Protein AF-A0A833GLM8-F1 (afdb_monomer_lite)

Foldseek 3Di:
DFKWWQDPNDTDTDDDDDPVCVVVVLQVVLVVCVVVPHIWMWDQDPVRFIFIQDPVSDTHGPDDPPDD

Sequence (68 aa):
MKLQINANGIWKNIVVFDAERAPMVEDAAASLARALGRANLAIVDDDGTRRYLTDLGVFRALRGCDGL

Secondary structure (DSSP, 8-state):
-EEEEEETTEEEEEEE--GGGHHHHHHHHHHHHHHTTS-EEEEEPTTS-EEEEPTTS-EEE-------

pLDDT: mean 81.8, std 12.99, range [36.31, 92.62]

Radius of gyration: 11.57 Å; chains: 1; bounding box: 24×34×23 Å

Structure (mmCIF, N/CA/C/O backbone):
data_AF-A0A833GLM8-F1
#
_entry.id   AF-A0A833GLM8-F1
#
loop_
_atom_site.group_PDB
_atom_site.id
_atom_site.type_symbol
_atom_site.label_atom_id
_atom_site.label_alt_id
_atom_site.label_comp_id
_atom_site.label_asym_id
_atom_site.label_entity_id
_atom_site.label_seq_id
_atom_site.pdbx_PDB_ins_code
_atom_site.Cartn_x
_atom_site.Cartn_y
_atom_site.Cartn_z
_atom_site.occupancy
_atom_site.B_iso_or_equiv
_atom_site.auth_seq_id
_ato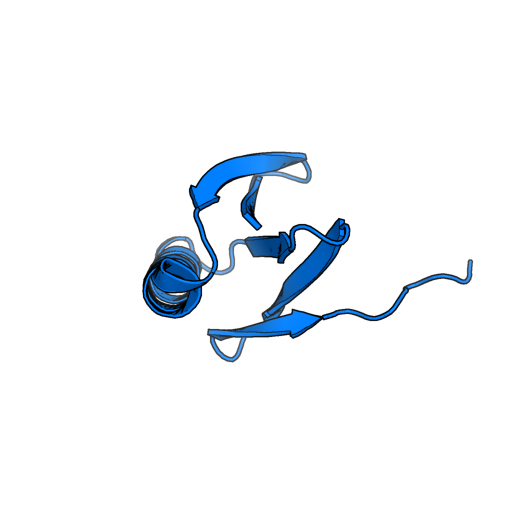m_site.auth_comp_id
_atom_site.auth_asym_id
_atom_site.auth_atom_id
_atom_site.pdbx_PDB_model_num
ATOM 1 N N . MET A 1 1 ? 10.625 -2.270 -5.731 1.00 88.19 1 MET A N 1
ATOM 2 C CA . MET A 1 1 ? 9.205 -1.854 -5.566 1.00 88.19 1 MET A CA 1
ATOM 3 C C . MET A 1 1 ? 8.876 -1.761 -4.079 1.00 88.19 1 MET A C 1
ATOM 5 O O . MET A 1 1 ? 9.628 -2.282 -3.260 1.00 88.19 1 MET A O 1
ATOM 9 N N . LYS A 1 2 ? 7.804 -1.069 -3.683 1.00 92.62 2 LYS A N 1
ATOM 10 C CA . LYS A 1 2 ? 7.451 -0.901 -2.259 1.00 92.62 2 LYS A CA 1
ATOM 11 C C . LYS A 1 2 ? 5.948 -0.826 -2.034 1.00 92.62 2 LYS A C 1
ATOM 13 O O . LYS A 1 2 ? 5.254 -0.129 -2.762 1.00 92.62 2 LYS A O 1
ATOM 18 N N . LEU A 1 3 ? 5.458 -1.516 -1.008 1.00 90.94 3 LEU A N 1
ATOM 19 C CA . LEU A 1 3 ? 4.074 -1.440 -0.555 1.00 90.94 3 LEU A CA 1
ATOM 20 C C . LEU A 1 3 ? 3.965 -0.330 0.482 1.00 90.94 3 LEU A C 1
ATOM 22 O O . LEU A 1 3 ? 4.728 -0.273 1.453 1.00 90.94 3 LEU A O 1
ATOM 26 N N . GLN A 1 4 ? 2.979 0.524 0.281 1.00 92.38 4 GLN A N 1
ATOM 27 C CA . GLN A 1 4 ? 2.588 1.584 1.178 1.00 92.38 4 GLN A CA 1
ATOM 28 C C . GLN A 1 4 ? 1.169 1.342 1.673 1.00 92.38 4 GLN A C 1
ATOM 30 O O . GLN A 1 4 ? 0.299 0.895 0.927 1.00 92.38 4 GLN A O 1
ATOM 35 N N . ILE A 1 5 ? 0.931 1.692 2.930 1.00 89.94 5 ILE A N 1
ATOM 36 C CA . ILE A 1 5 ? -0.402 1.754 3.519 1.00 89.94 5 ILE A CA 1
ATOM 37 C C . ILE A 1 5 ? -0.684 3.191 3.941 1.00 89.94 5 ILE A C 1
ATOM 39 O O . ILE A 1 5 ? 0.185 3.866 4.499 1.00 89.94 5 ILE A O 1
ATOM 43 N N . ASN A 1 6 ? -1.891 3.670 3.673 1.00 87.25 6 ASN A N 1
ATOM 44 C CA . ASN A 1 6 ? -2.394 4.898 4.255 1.00 87.25 6 ASN A CA 1
ATOM 45 C C . ASN A 1 6 ? -3.017 4.566 5.612 1.00 87.25 6 ASN A C 1
ATOM 47 O O . ASN A 1 6 ? -4.069 3.929 5.687 1.00 87.25 6 ASN A O 1
ATOM 51 N N . ALA A 1 7 ? -2.359 4.999 6.679 1.00 81.81 7 ALA A N 1
ATOM 52 C CA . ALA A 1 7 ? -2.892 4.925 8.027 1.00 81.81 7 ALA A CA 1
ATOM 53 C C . ALA A 1 7 ? -3.209 6.351 8.486 1.00 81.81 7 ALA A C 1
ATOM 55 O O . ALA A 1 7 ? -2.296 7.157 8.666 1.00 81.81 7 ALA A O 1
ATOM 56 N N . ASN A 1 8 ? -4.496 6.665 8.665 1.00 79.06 8 ASN A N 1
ATOM 57 C CA . ASN A 1 8 ? -4.971 7.980 9.119 1.00 79.06 8 ASN A CA 1
ATOM 58 C C . ASN A 1 8 ? -4.481 9.158 8.253 1.00 79.06 8 ASN A C 1
ATOM 60 O O . ASN A 1 8 ? -4.029 10.174 8.774 1.00 79.06 8 ASN A O 1
ATOM 64 N N . GLY A 1 9 ? -4.512 9.018 6.925 1.00 81.38 9 GLY A N 1
ATOM 65 C CA . GLY A 1 9 ? -4.081 10.068 5.996 1.00 81.38 9 GLY A CA 1
ATOM 66 C C . GLY A 1 9 ? -2.572 10.104 5.739 1.00 81.38 9 GLY A C 1
ATOM 67 O O . GLY A 1 9 ? -2.135 10.787 4.816 1.00 81.38 9 GLY A O 1
ATOM 68 N N . ILE A 1 10 ? -1.773 9.326 6.476 1.00 86.12 10 ILE A N 1
ATOM 69 C CA . ILE A 1 10 ? -0.318 9.271 6.318 1.00 86.12 10 ILE A CA 1
ATOM 70 C C . ILE A 1 10 ? 0.070 7.995 5.572 1.00 86.12 10 ILE A C 1
ATOM 72 O O . ILE A 1 10 ? -0.208 6.883 6.024 1.00 86.12 10 ILE A O 1
ATOM 76 N N . TRP A 1 11 ? 0.761 8.154 4.444 1.00 88.31 11 TRP A N 1
ATOM 77 C CA . TRP A 1 11 ? 1.342 7.037 3.701 1.00 88.31 11 TRP A CA 1
ATOM 78 C C . TRP A 1 11 ? 2.628 6.552 4.366 1.00 88.31 11 TRP A C 1
ATOM 80 O O . TRP A 1 11 ? 3.576 7.317 4.541 1.00 88.31 11 TRP A O 1
ATOM 90 N N . LYS A 1 12 ? 2.674 5.265 4.714 1.00 89.50 12 LYS A N 1
ATOM 91 C CA . LYS A 1 12 ? 3.845 4.615 5.307 1.00 89.50 12 LYS A CA 1
ATOM 92 C C . LYS A 1 12 ? 4.298 3.447 4.448 1.00 89.50 12 LYS A C 1
AT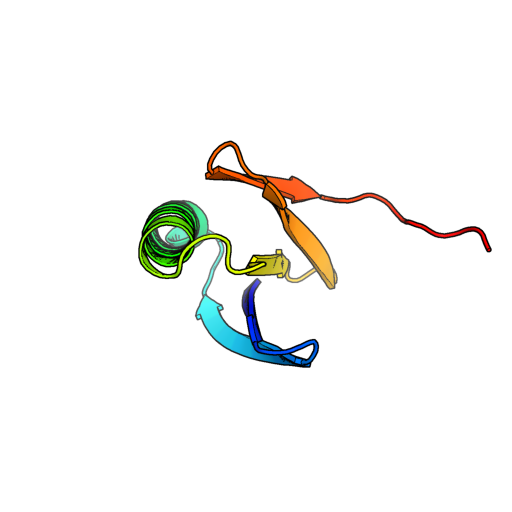OM 94 O O . LYS A 1 12 ? 3.476 2.634 4.039 1.00 89.50 12 LYS A O 1
ATOM 99 N N . ASN A 1 13 ? 5.604 3.352 4.212 1.00 91.31 13 ASN A N 1
ATOM 100 C CA . ASN A 1 13 ? 6.207 2.174 3.591 1.00 91.31 13 ASN A CA 1
ATOM 101 C C . ASN A 1 13 ? 6.185 1.028 4.603 1.00 91.31 13 ASN A C 1
ATOM 103 O O . ASN A 1 13 ? 6.708 1.190 5.703 1.00 91.31 13 ASN A O 1
ATOM 107 N N . ILE A 1 14 ? 5.595 -0.105 4.231 1.00 89.44 14 ILE A N 1
ATOM 108 C CA . ILE A 1 14 ? 5.503 -1.282 5.106 1.00 89.44 14 ILE A CA 1
ATOM 109 C C . ILE A 1 14 ? 6.339 -2.452 4.605 1.00 89.44 14 ILE A C 1
ATOM 111 O O . ILE A 1 14 ? 6.822 -3.233 5.416 1.00 89.44 14 ILE A O 1
ATOM 115 N N . VAL A 1 15 ? 6.559 -2.560 3.290 1.00 89.81 15 VAL A N 1
ATOM 116 C CA . VAL A 1 15 ? 7.451 -3.581 2.735 1.00 89.81 15 VAL A CA 1
ATOM 117 C C . VAL A 1 15 ? 8.132 -3.081 1.468 1.00 89.81 15 VAL A C 1
ATOM 119 O O . VAL A 1 15 ? 7.529 -2.369 0.665 1.00 89.81 15 VAL A O 1
ATOM 122 N N . VAL A 1 16 ? 9.394 -3.453 1.289 1.00 91.00 16 VAL A N 1
ATOM 123 C CA . VAL A 1 16 ? 10.142 -3.280 0.039 1.00 91.00 16 VAL A CA 1
ATOM 124 C C . VAL A 1 16 ? 10.319 -4.667 -0.559 1.00 91.00 16 VAL A C 1
ATOM 126 O O . VAL A 1 16 ? 10.635 -5.611 0.163 1.00 91.00 16 VAL A O 1
ATOM 129 N N . PHE A 1 17 ? 10.043 -4.802 -1.849 1.00 89.12 17 PHE A N 1
ATOM 130 C CA . PHE A 1 17 ? 10.030 -6.089 -2.530 1.00 89.12 17 PHE A CA 1
ATOM 131 C C . PHE A 1 17 ? 10.384 -5.942 -4.012 1.00 89.12 17 PHE A C 1
ATOM 133 O O . PHE A 1 17 ? 10.245 -4.866 -4.606 1.00 89.12 17 PHE A O 1
ATOM 140 N N . ASP A 1 18 ? 10.827 -7.046 -4.598 1.00 89.38 18 ASP A N 1
ATOM 141 C CA . ASP A 1 18 ? 11.163 -7.172 -6.014 1.00 89.38 18 ASP A CA 1
ATOM 142 C C . ASP A 1 18 ? 9.961 -7.619 -6.848 1.00 89.38 18 ASP A C 1
ATOM 144 O O . ASP A 1 18 ? 9.002 -8.191 -6.327 1.00 89.38 18 ASP A O 1
ATOM 148 N N . ALA A 1 19 ? 10.023 -7.399 -8.162 1.00 85.31 19 ALA A N 1
ATOM 149 C CA . ALA A 1 19 ? 8.933 -7.719 -9.088 1.00 85.31 19 ALA A CA 1
ATOM 150 C C . ALA A 1 19 ? 8.499 -9.192 -9.038 1.00 85.31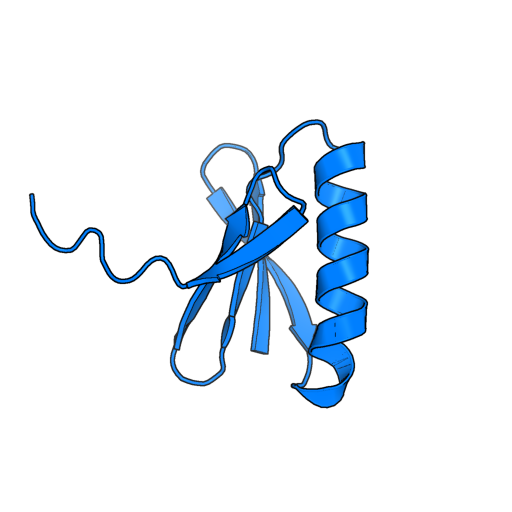 19 ALA A C 1
ATOM 152 O O . ALA A 1 19 ? 7.313 -9.485 -9.156 1.00 85.31 19 ALA A O 1
ATOM 153 N N . GLU A 1 20 ? 9.427 -10.109 -8.763 1.00 89.69 20 GLU A N 1
ATOM 154 C CA . GLU A 1 20 ? 9.142 -11.541 -8.608 1.00 89.69 20 GLU A CA 1
ATOM 155 C C . GLU A 1 20 ? 8.177 -11.835 -7.448 1.00 89.69 20 GLU A C 1
ATOM 157 O O . GLU A 1 20 ? 7.426 -12.807 -7.481 1.00 89.69 20 GLU A O 1
ATOM 162 N N . ARG A 1 21 ? 8.166 -10.978 -6.419 1.00 88.69 21 ARG A N 1
ATOM 163 C CA . ARG A 1 21 ? 7.301 -11.108 -5.238 1.00 88.69 21 ARG A CA 1
ATOM 164 C C . ARG A 1 21 ? 6.017 -10.293 -5.346 1.00 88.69 21 ARG A C 1
ATOM 166 O O . ARG A 1 21 ? 5.171 -10.411 -4.463 1.00 88.69 21 ARG A O 1
ATOM 173 N N . ALA A 1 22 ? 5.854 -9.499 -6.407 1.00 86.25 22 ALA A N 1
ATOM 174 C CA . ALA A 1 22 ? 4.660 -8.691 -6.635 1.00 86.25 22 ALA A CA 1
ATOM 175 C C . ALA A 1 22 ? 3.347 -9.473 -6.469 1.00 86.25 22 ALA A C 1
ATOM 177 O O . ALA A 1 22 ? 2.565 -9.051 -5.622 1.00 86.25 22 ALA A O 1
ATOM 178 N N . PRO A 1 23 ? 3.128 -10.640 -7.110 1.00 87.56 23 PRO A N 1
ATOM 179 C CA . PRO A 1 23 ? 1.850 -11.342 -6.985 1.00 87.56 23 PRO A CA 1
ATOM 180 C C . PRO A 1 23 ? 1.541 -11.780 -5.546 1.00 87.56 23 PRO A C 1
ATOM 182 O O . PRO A 1 23 ? 0.399 -11.681 -5.103 1.00 87.56 23 PRO A O 1
ATOM 185 N N . MET A 1 24 ? 2.553 -12.206 -4.778 1.00 89.88 24 MET A N 1
ATOM 186 C CA . MET A 1 24 ? 2.368 -12.566 -3.364 1.00 89.88 24 MET A CA 1
ATOM 187 C C . MET A 1 24 ? 2.071 -11.341 -2.495 1.00 89.88 24 MET A C 1
ATOM 189 O O . MET A 1 24 ? 1.246 -11.409 -1.587 1.00 89.88 24 MET A O 1
ATOM 193 N N . VAL A 1 25 ? 2.749 -10.220 -2.752 1.00 89.50 25 VAL A N 1
ATOM 194 C CA . VAL A 1 25 ? 2.529 -8.974 -2.007 1.00 89.50 25 VAL A CA 1
ATOM 195 C C . VAL A 1 25 ? 1.166 -8.370 -2.340 1.00 89.50 25 VAL A C 1
ATOM 197 O O . VAL A 1 25 ? 0.510 -7.838 -1.449 1.00 89.50 25 VAL A O 1
ATOM 200 N N . GLU A 1 26 ? 0.722 -8.478 -3.591 1.00 87.75 26 GLU A N 1
ATOM 201 C CA . GLU A 1 26 ? -0.594 -8.029 -4.041 1.00 87.75 26 GLU A CA 1
ATOM 202 C C . GLU A 1 26 ? -1.717 -8.806 -3.337 1.00 87.75 26 GLU A C 1
ATOM 204 O O . GLU A 1 26 ? -2.614 -8.188 -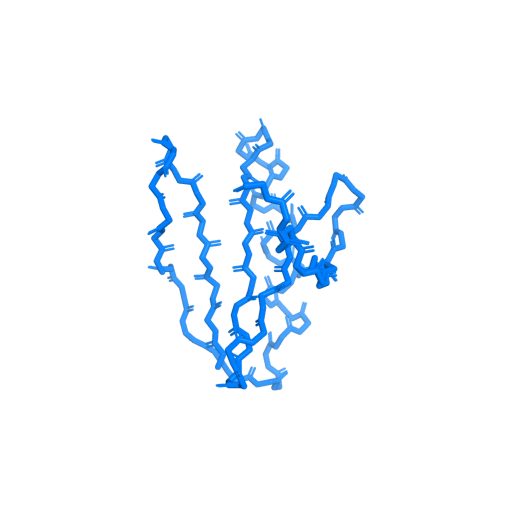2.761 1.00 87.75 26 GLU A O 1
ATOM 209 N N . ASP A 1 27 ? -1.624 -10.137 -3.294 1.00 88.38 27 ASP A N 1
ATOM 210 C CA . ASP A 1 27 ? -2.580 -10.994 -2.581 1.00 88.38 27 ASP A CA 1
ATOM 211 C C . ASP A 1 27 ? -2.599 -10.720 -1.065 1.00 88.38 27 ASP A C 1
ATOM 213 O O . ASP A 1 27 ? -3.659 -10.498 -0.465 1.00 88.38 27 ASP A O 1
ATOM 217 N N . ALA A 1 28 ? -1.417 -10.629 -0.445 1.00 88.69 28 ALA A N 1
ATOM 218 C CA . ALA A 1 28 ? -1.292 -10.327 0.978 1.00 88.69 28 ALA A CA 1
ATOM 219 C C . ALA A 1 28 ? -1.854 -8.939 1.321 1.00 88.69 28 ALA A C 1
ATOM 221 O O . ALA A 1 28 ? -2.533 -8.773 2.337 1.00 88.69 28 ALA A O 1
ATOM 222 N N . ALA A 1 29 ? -1.612 -7.937 0.473 1.00 87.31 29 ALA A N 1
ATOM 223 C CA . ALA A 1 29 ? -2.146 -6.596 0.657 1.00 87.31 29 ALA A CA 1
ATOM 224 C C . ALA A 1 29 ? -3.669 -6.557 0.477 1.00 87.31 29 ALA A C 1
ATOM 226 O O . ALA A 1 29 ? -4.344 -5.905 1.271 1.00 87.31 29 ALA A O 1
ATOM 227 N N . ALA A 1 30 ? -4.228 -7.276 -0.501 1.00 85.81 30 ALA A N 1
ATOM 228 C CA . ALA A 1 30 ? -5.676 -7.397 -0.665 1.00 85.81 30 ALA A CA 1
ATOM 229 C C . ALA A 1 30 ? -6.326 -8.051 0.567 1.00 85.81 30 ALA A C 1
ATOM 231 O O . ALA A 1 30 ? -7.311 -7.534 1.102 1.00 85.81 30 ALA A O 1
ATOM 232 N N . SER A 1 31 ? -5.735 -9.134 1.077 1.00 87.25 31 SER A N 1
ATOM 233 C CA . SER A 1 31 ? -6.174 -9.791 2.313 1.00 87.25 31 SER A CA 1
ATOM 234 C C . SER A 1 31 ? -6.092 -8.854 3.524 1.00 87.25 31 SER A C 1
ATOM 236 O O . SER A 1 31 ? -7.050 -8.744 4.292 1.00 87.25 31 SER A O 1
ATOM 238 N N . LEU A 1 32 ? -4.992 -8.106 3.660 1.00 85.12 32 LEU A N 1
ATOM 239 C CA . LEU A 1 32 ? -4.804 -7.114 4.720 1.00 85.12 32 LEU A CA 1
ATOM 240 C C . LEU A 1 32 ? -5.838 -5.981 4.641 1.00 85.12 32 LEU A C 1
ATOM 242 O O . LEU A 1 32 ? -6.406 -5.594 5.659 1.00 85.12 32 LEU A O 1
ATOM 246 N N . ALA A 1 33 ? -6.126 -5.466 3.444 1.00 84.00 33 ALA A N 1
ATOM 247 C CA . ALA A 1 33 ? -7.111 -4.405 3.236 1.00 84.00 33 ALA A CA 1
ATOM 248 C C . ALA A 1 33 ? -8.515 -4.814 3.682 1.00 84.00 33 ALA A C 1
ATOM 250 O O . ALA A 1 33 ? -9.242 -4.017 4.285 1.00 84.00 33 ALA A O 1
ATOM 251 N N . ARG A 1 34 ? -8.881 -6.068 3.384 1.00 82.44 34 ARG A N 1
ATOM 252 C CA . ARG A 1 34 ? -10.155 -6.666 3.788 1.00 82.44 34 ARG A CA 1
ATOM 253 C C . ARG A 1 34 ? -10.208 -6.859 5.299 1.00 82.44 34 ARG A C 1
ATOM 255 O O . ARG A 1 34 ? -11.211 -6.492 5.902 1.00 82.44 34 ARG A O 1
ATOM 262 N N . ALA A 1 35 ? -9.128 -7.346 5.911 1.00 84.81 35 ALA A N 1
ATOM 263 C CA . ALA A 1 35 ? -9.037 -7.524 7.361 1.00 84.81 35 ALA A CA 1
ATOM 264 C C . ALA A 1 35 ? -9.110 -6.195 8.137 1.00 84.81 35 ALA A C 1
ATOM 266 O O . ALA A 1 35 ? -9.724 -6.134 9.197 1.00 84.81 35 ALA A O 1
ATOM 267 N N . LEU A 1 36 ? -8.520 -5.123 7.597 1.00 80.38 36 LEU A N 1
ATOM 268 C CA . LEU A 1 36 ? -8.524 -3.786 8.205 1.00 80.38 36 LEU A CA 1
ATOM 269 C C . LEU A 1 36 ? -9.801 -2.975 7.925 1.00 80.38 36 LEU A C 1
ATOM 271 O O . LEU A 1 36 ? -9.943 -1.877 8.455 1.00 80.38 36 LEU A O 1
ATOM 275 N N . GLY A 1 37 ? -10.722 -3.481 7.098 1.00 74.31 37 GLY A N 1
ATOM 276 C CA . GLY A 1 37 ? -11.989 -2.808 6.815 1.00 74.31 37 GLY A CA 1
ATOM 277 C C . GLY A 1 37 ? -11.847 -1.541 5.966 1.00 74.31 37 GLY A C 1
ATOM 278 O O . GLY A 1 37 ? -12.379 -0.502 6.348 1.00 74.31 37 GLY A O 1
ATOM 279 N N . ARG A 1 38 ? -11.201 -1.651 4.789 1.00 68.00 38 ARG A N 1
ATOM 280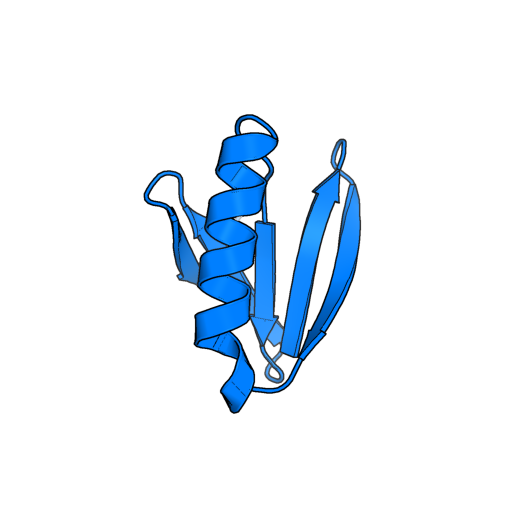 C CA . ARG A 1 38 ? -10.952 -0.574 3.791 1.00 68.00 38 ARG A CA 1
ATOM 281 C C . ARG A 1 38 ? -9.707 0.281 4.059 1.00 68.00 38 ARG A C 1
ATOM 283 O O . ARG A 1 38 ? -9.746 1.508 3.993 1.00 68.00 38 ARG A O 1
ATOM 290 N N . ALA A 1 39 ? -8.571 -0.361 4.318 1.00 77.19 39 ALA A N 1
ATOM 291 C CA . ALA A 1 39 ? -7.290 0.344 4.284 1.00 77.19 39 ALA A CA 1
ATOM 292 C C . ALA A 1 39 ? -6.913 0.722 2.839 1.00 77.19 39 ALA A C 1
ATOM 294 O O . ALA A 1 39 ? -6.961 -0.124 1.944 1.00 77.19 39 ALA A O 1
ATOM 295 N N . ASN A 1 40 ? -6.489 1.971 2.611 1.00 85.69 40 ASN A N 1
ATOM 296 C CA . ASN A 1 40 ? -5.947 2.365 1.309 1.00 85.69 40 ASN A CA 1
ATOM 297 C C . ASN A 1 40 ? -4.504 1.867 1.208 1.00 85.69 40 ASN A C 1
ATOM 299 O O . ASN A 1 40 ? -3.631 2.318 1.951 1.00 85.69 40 ASN A O 1
ATOM 303 N N . LEU A 1 41 ? -4.252 0.942 0.290 1.00 89.31 41 LEU A N 1
ATOM 304 C CA . LEU A 1 41 ? -2.918 0.420 0.009 1.00 89.31 41 LEU A CA 1
ATOM 305 C C . LEU A 1 41 ? -2.464 0.876 -1.371 1.00 89.31 41 LEU A C 1
ATOM 307 O O . LEU A 1 41 ? -3.278 1.063 -2.275 1.00 89.31 41 LEU A O 1
ATOM 311 N N . ALA A 1 42 ? -1.160 1.049 -1.532 1.00 90.94 42 ALA A N 1
ATOM 312 C CA . ALA A 1 42 ? -0.559 1.387 -2.808 1.00 90.94 42 ALA A CA 1
ATOM 313 C C . ALA A 1 42 ? 0.791 0.697 -2.972 1.00 90.94 42 ALA A C 1
ATOM 315 O O . ALA A 1 42 ? 1.589 0.652 -2.044 1.00 90.94 42 ALA A O 1
ATOM 316 N N . ILE A 1 43 ? 1.070 0.188 -4.162 1.00 91.00 43 ILE A N 1
ATOM 317 C CA . ILE A 1 43 ? 2.391 -0.279 -4.563 1.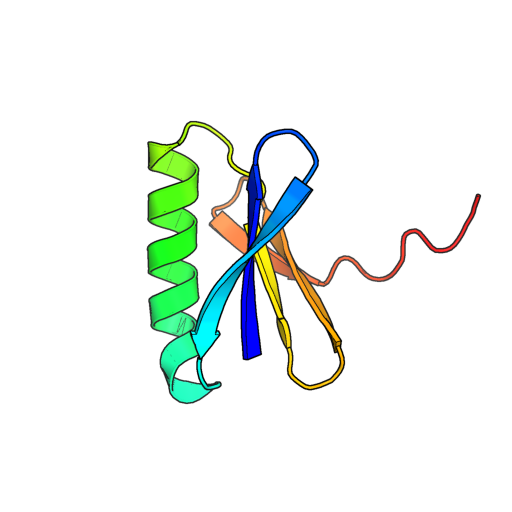00 91.00 43 ILE A CA 1
ATOM 318 C C . ILE A 1 43 ? 3.044 0.839 -5.363 1.00 91.00 43 ILE A C 1
ATOM 320 O O . ILE A 1 43 ? 2.451 1.369 -6.297 1.00 91.00 43 ILE A O 1
ATOM 324 N N . VAL A 1 44 ? 4.264 1.204 -4.991 1.00 90.19 44 VAL A N 1
ATOM 325 C CA . VAL A 1 44 ? 5.119 2.084 -5.782 1.00 90.19 44 VAL A CA 1
ATOM 326 C C . VAL A 1 44 ? 6.113 1.205 -6.527 1.00 90.19 44 VAL A C 1
ATOM 328 O O . VAL A 1 44 ? 6.923 0.496 -5.913 1.00 90.19 44 VAL A O 1
ATOM 331 N N . ASP A 1 45 ? 6.015 1.236 -7.846 1.00 87.94 45 ASP A N 1
ATOM 332 C CA . ASP A 1 45 ? 6.957 0.601 -8.753 1.00 87.94 45 ASP A CA 1
ATOM 333 C C . ASP A 1 45 ? 8.319 1.311 -8.701 1.00 87.94 45 ASP A C 1
ATOM 335 O O . ASP A 1 45 ? 8.461 2.390 -8.120 1.00 87.94 45 ASP A O 1
ATOM 339 N N . ASP A 1 46 ? 9.345 0.684 -9.270 1.00 84.62 46 ASP A N 1
ATOM 340 C CA . ASP A 1 46 ? 10.701 1.251 -9.283 1.00 84.62 46 ASP A CA 1
ATOM 341 C C . ASP A 1 46 ? 10.780 2.563 -10.086 1.00 84.62 46 ASP A C 1
ATOM 343 O O . ASP A 1 46 ? 11.389 3.534 -9.650 1.00 84.62 46 ASP A O 1
ATOM 347 N N . ASP A 1 47 ? 10.008 2.630 -11.172 1.00 83.94 47 ASP A N 1
ATOM 348 C CA . ASP A 1 47 ? 9.785 3.806 -12.027 1.00 83.94 47 ASP A CA 1
ATOM 349 C C . ASP A 1 47 ? 9.058 4.972 -11.311 1.00 83.94 47 ASP A C 1
ATOM 351 O O . ASP A 1 47 ? 8.885 6.058 -11.853 1.00 83.94 47 ASP A O 1
ATOM 355 N N . GLY A 1 48 ? 8.607 4.773 -10.068 1.00 82.81 48 GLY A N 1
ATOM 356 C CA . GLY A 1 48 ? 7.860 5.775 -9.304 1.00 82.81 48 GLY A CA 1
ATOM 357 C C . GLY A 1 48 ? 6.355 5.782 -9.583 1.00 82.81 48 GLY A C 1
ATOM 358 O O . GLY A 1 48 ? 5.605 6.456 -8.870 1.00 82.81 48 GLY A O 1
ATOM 359 N N . THR A 1 49 ? 5.891 4.982 -10.547 1.00 86.94 49 THR A N 1
ATOM 360 C CA . THR A 1 49 ? 4.467 4.725 -10.786 1.00 86.94 49 THR A CA 1
ATOM 361 C C . THR A 1 49 ? 3.796 4.174 -9.519 1.00 86.94 49 THR A C 1
ATOM 363 O O . THR A 1 49 ? 4.306 3.258 -8.875 1.00 86.94 49 THR A O 1
ATOM 366 N N . ARG A 1 50 ? 2.639 4.737 -9.140 1.00 88.81 50 ARG A N 1
ATOM 367 C CA . ARG A 1 50 ? 1.840 4.276 -7.992 1.00 88.81 50 ARG A CA 1
ATOM 368 C C . ARG A 1 50 ? 0.593 3.534 -8.450 1.00 88.81 50 ARG A C 1
ATOM 370 O O . ARG A 1 50 ? -0.257 4.089 -9.147 1.00 88.81 50 ARG A O 1
ATOM 377 N N . ARG A 1 51 ? 0.450 2.295 -7.993 1.00 89.62 51 ARG A N 1
ATOM 378 C CA . ARG A 1 51 ? -0.728 1.449 -8.184 1.00 89.62 51 ARG A CA 1
ATOM 379 C C . ARG A 1 51 ? -1.500 1.366 -6.882 1.00 89.62 51 ARG A C 1
ATOM 381 O O . ARG A 1 51 ? -0.956 0.921 -5.884 1.00 89.62 51 ARG A O 1
ATOM 388 N N . TYR A 1 52 ? -2.755 1.782 -6.883 1.00 88.38 52 TYR A N 1
ATOM 389 C CA . TYR A 1 52 ? -3.611 1.788 -5.703 1.00 88.38 52 TYR A CA 1
ATOM 390 C C . TYR A 1 52 ? -4.473 0.537 -5.685 1.00 88.38 52 TYR A C 1
ATOM 392 O O . TYR A 1 52 ? -4.974 0.107 -6.727 1.00 88.38 52 TYR A O 1
ATOM 400 N N . LEU A 1 53 ? -4.650 -0.040 -4.502 1.00 86.69 53 LEU A N 1
ATOM 401 C CA . LEU A 1 53 ? -5.587 -1.128 -4.302 1.00 86.69 53 LEU A CA 1
ATOM 402 C C . LEU A 1 53 ? -7.013 -0.587 -4.446 1.00 86.69 53 LEU A C 1
ATOM 404 O O . LEU A 1 53 ? -7.419 0.331 -3.736 1.00 86.69 53 LEU A O 1
ATOM 408 N N . THR A 1 54 ? -7.759 -1.158 -5.381 1.00 83.00 54 THR A N 1
ATOM 409 C CA . THR A 1 54 ? -9.181 -0.864 -5.584 1.00 83.00 54 THR A CA 1
ATOM 410 C C . THR A 1 54 ? -10.047 -1.701 -4.641 1.00 83.00 54 THR A C 1
ATOM 412 O O . THR A 1 54 ? -9.600 -2.724 -4.125 1.00 83.00 54 THR A O 1
ATOM 415 N N . ASP A 1 55 ? -11.314 -1.320 -4.460 1.00 76.56 55 ASP A N 1
ATOM 416 C CA . ASP A 1 55 ? -12.291 -2.090 -3.662 1.00 76.56 55 ASP A CA 1
ATOM 417 C C . ASP A 1 55 ? -12.492 -3.530 -4.188 1.00 76.56 55 ASP A C 1
ATOM 419 O O . ASP A 1 55 ? -12.843 -4.440 -3.444 1.00 76.56 55 ASP A O 1
ATOM 423 N N . LEU A 1 56 ? -12.156 -3.763 -5.462 1.00 75.56 56 LEU A N 1
ATOM 424 C CA . LEU A 1 56 ? -12.154 -5.080 -6.104 1.00 75.56 56 LEU A CA 1
ATOM 425 C C . LEU A 1 56 ? -10.964 -5.967 -5.693 1.00 75.56 56 LEU A C 1
ATOM 427 O O . LEU A 1 56 ? -10.849 -7.089 -6.179 1.00 75.56 56 LEU A O 1
ATOM 431 N N . GLY A 1 57 ? -10.056 -5.479 -4.842 1.00 76.50 57 GLY A N 1
ATOM 432 C CA . GLY A 1 57 ? -8.852 -6.207 -4.436 1.00 76.50 57 GLY A CA 1
ATOM 433 C C . GLY A 1 57 ? -7.745 -6.220 -5.495 1.00 76.50 57 GLY A C 1
ATOM 434 O O . GLY A 1 57 ? -6.826 -7.024 -5.403 1.00 76.50 57 GLY A O 1
ATOM 435 N N . VAL A 1 58 ? -7.820 -5.340 -6.500 1.00 81.38 58 VAL A N 1
ATOM 436 C CA . VAL A 1 58 ? -6.853 -5.278 -7.609 1.00 81.38 58 VAL A CA 1
ATOM 437 C C . VAL A 1 58 ? -6.065 -3.975 -7.557 1.00 81.38 58 VAL A C 1
ATOM 439 O O . VAL A 1 58 ? -6.652 -2.903 -7.383 1.00 81.38 58 VAL A O 1
ATOM 442 N N . PHE A 1 59 ? -4.748 -4.055 -7.751 1.00 84.25 59 PHE A N 1
ATOM 443 C CA . PHE A 1 59 ? -3.871 -2.893 -7.855 1.00 84.25 59 PHE A CA 1
ATOM 444 C C . PHE A 1 59 ? -3.955 -2.259 -9.239 1.00 84.25 59 PHE A C 1
ATOM 446 O O . PHE A 1 59 ? -3.630 -2.880 -10.250 1.00 84.25 59 PHE A O 1
ATOM 453 N N . ARG A 1 60 ? -4.355 -0.989 -9.293 1.00 82.62 60 ARG A N 1
ATOM 454 C CA . ARG A 1 60 ? -4.468 -0.238 -10.542 1.00 82.62 60 ARG A CA 1
ATOM 455 C C . ARG A 1 60 ? -3.693 1.065 -10.454 1.00 82.62 60 ARG A C 1
ATOM 457 O O . ARG A 1 60 ? -3.811 1.797 -9.475 1.00 82.62 60 ARG A O 1
ATOM 464 N N . ALA A 1 61 ? -2.910 1.371 -11.485 1.00 80.12 61 ALA A N 1
ATOM 465 C CA . ALA A 1 61 ? -2.279 2.679 -11.606 1.00 80.12 61 ALA A CA 1
ATOM 466 C C . ALA A 1 61 ? -3.372 3.750 -11.726 1.00 80.12 61 ALA A C 1
ATOM 468 O O . ALA A 1 61 ? -4.133 3.751 -12.697 1.00 80.12 61 ALA A O 1
ATOM 469 N N . LEU A 1 62 ? -3.459 4.652 -10.748 1.00 67.81 62 LEU A N 1
ATOM 470 C CA . LEU A 1 62 ? -4.189 5.901 -10.939 1.00 67.81 62 LEU A CA 1
ATOM 471 C C . LEU A 1 62 ? -3.251 6.800 -11.739 1.00 67.81 62 LEU A C 1
ATOM 473 O O . LEU A 1 62 ? -2.327 7.394 -11.188 1.00 67.81 62 LEU A O 1
ATOM 477 N N . ARG A 1 63 ? -3.437 6.840 -13.062 1.00 49.88 63 ARG A N 1
ATOM 478 C CA . ARG A 1 63 ? -2.819 7.889 -13.876 1.00 49.88 63 ARG A CA 1
ATOM 479 C C . ARG A 1 63 ? -3.366 9.221 -13.369 1.00 49.88 63 ARG A C 1
ATOM 481 O O . ARG A 1 63 ? -4.577 9.393 -13.383 1.00 49.88 63 ARG A O 1
ATOM 488 N N . GLY A 1 64 ? -2.460 10.066 -12.878 1.00 44.81 64 GLY A N 1
ATOM 489 C CA . GLY A 1 64 ? -2.634 11.465 -12.485 1.00 44.81 64 GLY A CA 1
ATOM 490 C C . GLY A 1 64 ? -4.059 11.947 -12.214 1.00 44.81 64 GLY A C 1
ATOM 491 O O . GLY A 1 64 ? -4.809 12.223 -13.143 1.00 44.81 64 GLY A O 1
ATOM 492 N N . CYS A 1 65 ? -4.363 12.230 -10.948 1.00 40.19 65 CYS A N 1
ATOM 493 C CA . CYS A 1 65 ? -5.084 13.470 -10.676 1.00 40.19 65 CYS A CA 1
ATOM 494 C C . CYS A 1 65 ? -4.040 14.599 -10.773 1.00 40.19 65 CYS A C 1
ATOM 496 O O . CYS A 1 65 ? -3.512 15.054 -9.764 1.00 40.19 65 CYS A O 1
ATOM 498 N N . ASP A 1 66 ? -3.633 14.915 -12.003 1.00 46.53 66 ASP A N 1
ATOM 499 C CA . ASP A 1 66 ? -2.906 16.134 -12.351 1.00 46.53 66 ASP A CA 1
ATOM 500 C C . ASP A 1 66 ? -3.970 17.060 -12.945 1.00 46.53 66 ASP A C 1
ATOM 502 O O . ASP A 1 66 ? -4.466 16.814 -14.046 1.00 46.53 66 ASP A O 1
ATOM 506 N N . GLY A 1 67 ? -4.449 18.012 -12.144 1.00 44.41 67 GLY A N 1
ATOM 507 C CA . GLY A 1 67 ? -5.508 18.931 -12.556 1.00 44.41 67 GLY A CA 1
ATOM 508 C C . GLY A 1 67 ? -6.438 19.368 -11.431 1.00 44.41 67 GLY A C 1
ATOM 509 O O . GLY A 1 67 ? -7.613 19.002 -11.441 1.00 44.41 67 GLY A O 1
ATOM 510 N N . LEU A 1 68 ? -5.922 20.164 -10.490 1.00 36.31 68 LEU A N 1
ATOM 511 C CA . LEU A 1 68 ? -6.652 21.286 -9.886 1.00 36.31 68 LEU A CA 1
ATOM 512 C C . LEU A 1 68 ? -5.684 22.265 -9.220 1.00 36.31 68 LEU A C 1
ATOM 514 O O . LEU A 1 68 ? -4.839 21.799 -8.424 1.00 36.31 68 LEU A O 1
#